Protein AF-S3YE71-F1 (afdb_monomer_lite)

Secondary structure (DSSP, 8-state):
-EEEE-HHHHTTT--S--EE-TTS-EEEEGGGHHHH---SS-EEE--HHHHHHHHHHHHHHHHTT-------------------------------------------

Organism: NCBI:txid1073351

pLDDT: mean 72.1, std 23.06, range [34.19, 96.69]

Structure (mmCIF, N/CA/C/O backbone):
data_AF-S3YE71-F1
#
_entry.id   AF-S3YE71-F1
#
loop_
_atom_site.group_PDB
_atom_site.id
_atom_site.type_symbol
_atom_site.label_atom_id
_atom_site.label_alt_id
_atom_site.label_comp_id
_atom_site.label_asym_id
_atom_site.label_entity_id
_atom_site.label_seq_id
_atom_site.pdbx_PDB_ins_code
_atom_site.Cartn_x
_atom_site.Cartn_y
_atom_site.Cartn_z
_atom_site.occupancy
_atom_site.B_iso_or_equiv
_atom_site.auth_seq_id
_atom_site.auth_comp_id
_atom_site.auth_asym_id
_atom_site.auth_atom_id
_atom_site.pdbx_PDB_model_num
ATOM 1 N N . MET A 1 1 ? -0.303 10.603 0.964 1.00 94.06 1 MET A N 1
ATOM 2 C CA . MET A 1 1 ? -0.686 9.676 -0.111 1.00 94.06 1 MET A CA 1
ATOM 3 C C . MET A 1 1 ? 0.315 8.542 -0.183 1.00 94.06 1 MET A C 1
ATOM 5 O O . MET A 1 1 ? 1.520 8.795 -0.200 1.00 94.06 1 MET A O 1
ATOM 9 N N . TYR A 1 2 ? -0.193 7.319 -0.174 1.00 95.31 2 TYR A N 1
ATOM 10 C CA . TYR A 1 2 ? 0.577 6.082 -0.152 1.00 95.31 2 TYR A CA 1
ATOM 11 C C . TYR A 1 2 ? 0.132 5.187 -1.299 1.00 95.31 2 TYR A C 1
ATOM 13 O O . TYR A 1 2 ? -0.995 5.305 -1.779 1.00 95.31 2 TYR A O 1
ATOM 21 N N . VAL A 1 3 ? 1.024 4.305 -1.722 1.00 95.31 3 VAL A N 1
ATOM 22 C CA . VAL A 1 3 ? 0.758 3.274 -2.719 1.00 95.31 3 VAL A CA 1
ATOM 23 C C . VAL A 1 3 ? 0.868 1.925 -2.034 1.00 95.31 3 VAL A C 1
ATOM 25 O O . VAL A 1 3 ? 1.857 1.681 -1.344 1.00 95.31 3 VAL A O 1
ATOM 28 N N . ILE A 1 4 ? -0.136 1.074 -2.220 1.00 96.19 4 ILE A N 1
ATOM 29 C CA . ILE A 1 4 ? -0.133 -0.315 -1.767 1.00 96.19 4 ILE A CA 1
ATOM 30 C C . ILE A 1 4 ? 0.134 -1.203 -2.977 1.00 96.19 4 ILE A C 1
ATOM 32 O O . ILE A 1 4 ? -0.489 -1.053 -4.031 1.00 96.19 4 ILE A O 1
ATOM 36 N N . VAL A 1 5 ? 1.070 -2.131 -2.826 1.00 95.12 5 VAL A N 1
ATOM 37 C CA . VAL A 1 5 ? 1.518 -3.018 -3.896 1.00 95.12 5 VAL A CA 1
ATOM 38 C C . VAL A 1 5 ? 1.997 -4.349 -3.321 1.00 95.12 5 VAL A C 1
ATOM 40 O O . VAL A 1 5 ? 2.420 -4.441 -2.172 1.00 95.12 5 VAL A O 1
ATOM 43 N N . GLU A 1 6 ? 1.941 -5.409 -4.118 1.00 94.75 6 GLU A N 1
ATOM 44 C CA . GLU A 1 6 ? 2.527 -6.698 -3.752 1.00 94.75 6 GLU A CA 1
ATOM 45 C C . GLU A 1 6 ? 4.041 -6.595 -3.538 1.00 94.75 6 GLU A C 1
ATOM 47 O O . GLU A 1 6 ? 4.763 -5.995 -4.341 1.00 94.75 6 GLU A O 1
ATOM 52 N N . LYS A 1 7 ? 4.538 -7.259 -2.490 1.00 92.75 7 LYS A N 1
ATOM 53 C CA . LYS A 1 7 ? 5.964 -7.275 -2.138 1.00 92.75 7 LYS A CA 1
ATOM 54 C C . LYS A 1 7 ? 6.856 -7.691 -3.313 1.00 92.75 7 LYS A C 1
ATOM 56 O O . LYS A 1 7 ? 7.832 -7.006 -3.605 1.00 92.75 7 LYS A O 1
ATOM 61 N N . ALA A 1 8 ? 6.473 -8.748 -4.033 1.00 92.12 8 ALA A N 1
ATOM 62 C CA . ALA A 1 8 ? 7.227 -9.286 -5.166 1.00 92.12 8 ALA A CA 1
ATOM 63 C C . ALA A 1 8 ? 7.450 -8.259 -6.293 1.00 92.12 8 ALA A C 1
ATOM 65 O O . ALA A 1 8 ? 8.479 -8.276 -6.962 1.00 92.12 8 ALA A O 1
ATOM 66 N N . LYS A 1 9 ? 6.522 -7.310 -6.487 1.00 91.50 9 LYS A N 1
ATOM 67 C CA . LYS A 1 9 ? 6.647 -6.271 -7.525 1.00 91.50 9 LYS A CA 1
ATOM 68 C C . LYS A 1 9 ? 7.712 -5.217 -7.190 1.00 91.50 9 LYS A C 1
ATOM 70 O O . LYS A 1 9 ? 8.176 -4.520 -8.100 1.00 91.50 9 LYS A O 1
ATOM 75 N N . LEU A 1 10 ? 8.083 -5.103 -5.912 1.00 90.69 10 LEU A N 1
ATOM 76 C CA . LEU A 1 10 ? 9.096 -4.177 -5.401 1.00 90.69 10 LEU A CA 1
ATOM 77 C C . LEU A 1 10 ? 10.479 -4.816 -5.216 1.00 90.69 10 LEU A C 1
ATOM 79 O O . LEU A 1 10 ? 11.459 -4.084 -5.039 1.00 90.69 10 LEU A O 1
ATOM 83 N N . GLU A 1 11 ? 10.581 -6.145 -5.260 1.00 87.25 11 GLU A N 1
ATOM 84 C CA . GLU A 1 11 ? 11.852 -6.854 -5.098 1.00 87.25 11 GLU A CA 1
ATOM 85 C C . GLU A 1 11 ? 12.872 -6.403 -6.154 1.00 87.25 11 GLU A C 1
ATOM 87 O O . GLU A 1 11 ? 12.583 -6.321 -7.348 1.00 87.25 11 GLU A O 1
ATOM 92 N N . GLY A 1 12 ? 14.071 -6.031 -5.697 1.00 85.62 12 GLY A N 1
ATOM 93 C CA . GLY A 1 12 ? 15.153 -5.532 -6.552 1.00 85.62 12 GLY A CA 1
ATOM 94 C C . GLY A 1 12 ? 14.959 -4.120 -7.125 1.00 85.62 12 GLY A C 1
ATOM 95 O O . GLY A 1 12 ? 15.866 -3.626 -7.791 1.00 85.62 12 GLY A O 1
ATOM 96 N N . LYS A 1 13 ? 13.820 -3.458 -6.870 1.00 87.19 13 LYS A N 1
ATOM 97 C CA . LYS A 1 13 ? 13.541 -2.079 -7.326 1.00 87.19 13 LYS A CA 1
ATOM 98 C C . LYS A 1 13 ? 13.510 -1.076 -6.182 1.00 87.19 13 LYS A C 1
ATOM 100 O O . LYS A 1 13 ? 13.959 0.055 -6.336 1.00 87.19 13 LYS A O 1
ATOM 105 N N . PHE A 1 14 ? 12.951 -1.477 -5.044 1.00 86.69 14 PHE A N 1
ATOM 106 C CA . PHE A 1 14 ? 12.839 -0.625 -3.870 1.00 86.69 14 PHE A CA 1
ATOM 107 C C . PHE A 1 14 ? 13.891 -1.013 -2.830 1.00 86.69 14 PHE A C 1
ATOM 109 O O . PHE A 1 14 ? 13.922 -2.150 -2.368 1.00 86.69 14 PHE A O 1
ATOM 116 N N . PHE A 1 15 ? 14.737 -0.053 -2.454 1.00 82.81 15 PHE A N 1
ATOM 117 C CA . PHE A 1 15 ? 15.851 -0.246 -1.514 1.00 82.81 15 PHE A CA 1
ATOM 118 C C . PHE A 1 15 ? 15.626 0.448 -0.158 1.00 82.81 15 PHE A C 1
ATOM 120 O O . PHE A 1 15 ? 16.547 0.545 0.649 1.00 82.81 15 PHE A O 1
ATOM 127 N N . GLY A 1 16 ? 14.417 0.962 0.085 1.00 82.31 16 GLY A N 1
ATOM 128 C CA . GLY A 1 16 ? 14.029 1.592 1.347 1.00 82.31 16 GLY A CA 1
ATOM 129 C C . GLY A 1 16 ? 13.414 0.611 2.347 1.00 82.31 16 GLY A C 1
ATOM 130 O O . GLY A 1 16 ? 13.332 -0.595 2.114 1.00 82.31 16 GLY A O 1
ATOM 131 N N . ILE A 1 17 ? 12.938 1.148 3.471 1.00 84.62 17 ILE A N 1
ATOM 132 C CA . ILE A 1 17 ? 12.231 0.363 4.488 1.00 84.62 17 ILE A CA 1
ATOM 133 C C . ILE A 1 17 ? 10.859 -0.035 3.936 1.00 84.62 17 ILE A C 1
ATOM 135 O O . ILE A 1 17 ? 10.034 0.820 3.614 1.00 84.62 17 ILE A O 1
ATOM 139 N N . MET A 1 18 ? 10.634 -1.342 3.801 1.00 86.31 18 MET A N 1
ATOM 140 C CA . MET A 1 18 ? 9.375 -1.911 3.325 1.00 86.31 18 MET A CA 1
ATOM 141 C C . MET A 1 18 ? 8.431 -2.161 4.495 1.00 86.31 18 MET A C 1
ATOM 143 O O . MET A 1 18 ? 8.535 -3.177 5.185 1.00 86.31 18 MET A O 1
ATOM 147 N N . ASN A 1 19 ? 7.480 -1.256 4.700 1.00 90.94 19 ASN A N 1
ATOM 148 C CA . ASN A 1 19 ? 6.419 -1.490 5.665 1.00 90.94 19 ASN A CA 1
ATOM 149 C C . ASN A 1 19 ? 5.337 -2.378 5.045 1.00 90.94 19 ASN A C 1
ATOM 151 O O . ASN A 1 19 ? 4.916 -2.165 3.909 1.00 90.94 19 ASN A O 1
ATOM 155 N N . THR A 1 20 ? 4.884 -3.373 5.804 1.00 92.62 20 THR A N 1
ATOM 156 C CA . THR A 1 20 ? 3.946 -4.392 5.319 1.00 92.62 20 THR A CA 1
ATOM 157 C C . THR A 1 20 ? 2.595 -4.223 6.009 1.00 92.62 20 THR A C 1
ATOM 159 O O . THR A 1 20 ? 2.535 -3.938 7.205 1.00 92.62 20 THR A O 1
ATOM 162 N N . LEU A 1 21 ? 1.519 -4.358 5.243 1.00 94.44 21 LEU A N 1
ATOM 163 C CA . LEU A 1 21 ? 0.150 -4.468 5.726 1.00 94.44 21 LEU A CA 1
ATOM 164 C C . LEU A 1 21 ? -0.093 -5.858 6.342 1.00 94.44 21 LEU A C 1
ATOM 166 O O . LEU A 1 21 ? 0.623 -6.806 6.012 1.00 94.44 21 LEU A O 1
ATOM 170 N N . PRO A 1 22 ? -1.117 -6.013 7.197 1.00 93.19 22 PRO A N 1
ATOM 171 C CA . PRO A 1 22 ? -1.486 -7.316 7.758 1.00 93.19 22 PRO A CA 1
ATOM 172 C C . PRO A 1 22 ? -1.801 -8.382 6.696 1.00 93.19 22 PRO A C 1
ATOM 174 O O . PRO A 1 22 ? -1.481 -9.551 6.886 1.00 93.19 22 PRO A O 1
ATOM 177 N N . ASP A 1 23 ? -2.349 -7.977 5.546 1.00 91.38 23 ASP A N 1
ATOM 178 C CA . ASP A 1 23 ? -2.598 -8.856 4.394 1.00 91.38 23 ASP A CA 1
ATOM 179 C C . ASP A 1 23 ? -1.335 -9.272 3.601 1.00 91.38 23 ASP A C 1
ATOM 181 O O . ASP A 1 23 ? -1.430 -10.023 2.629 1.00 91.38 23 ASP A O 1
ATOM 185 N N . GLY A 1 24 ? -0.146 -8.801 3.995 1.00 92.00 24 GLY A N 1
ATOM 186 C CA . GLY A 1 24 ? 1.139 -9.137 3.375 1.00 92.00 24 GLY A CA 1
ATOM 187 C C . GLY A 1 24 ? 1.574 -8.218 2.228 1.00 92.00 24 GLY A C 1
ATOM 188 O O . GLY A 1 24 ? 2.698 -8.358 1.729 1.00 92.00 24 GLY A O 1
ATOM 189 N N . ARG A 1 25 ? 0.741 -7.258 1.806 1.00 94.56 25 ARG A N 1
ATOM 190 C CA . ARG A 1 25 ? 1.132 -6.247 0.808 1.00 94.56 25 ARG A CA 1
ATOM 191 C C . ARG A 1 25 ? 2.031 -5.184 1.427 1.00 94.56 25 ARG A C 1
ATOM 193 O O . ARG A 1 25 ? 2.033 -4.970 2.631 1.00 94.56 25 ARG A O 1
ATOM 200 N N . VAL A 1 26 ? 2.804 -4.491 0.604 1.00 94.44 26 VAL A N 1
ATOM 201 C CA . VAL A 1 26 ? 3.700 -3.417 1.044 1.00 94.44 26 VAL A CA 1
ATOM 202 C C . VAL A 1 26 ? 3.043 -2.079 0.755 1.00 94.44 26 VAL A C 1
ATOM 204 O O . VAL A 1 26 ? 2.468 -1.890 -0.317 1.00 94.44 26 VAL A O 1
ATOM 207 N N . TYR A 1 27 ? 3.160 -1.139 1.688 1.00 95.00 27 TYR A N 1
ATOM 208 C CA . TYR A 1 27 ? 2.772 0.245 1.454 1.00 95.00 27 TYR A CA 1
ATOM 209 C C . TYR A 1 27 ? 4.000 1.155 1.469 1.00 95.00 27 TYR A C 1
ATOM 211 O O . TYR A 1 27 ? 4.848 1.071 2.358 1.00 95.00 27 TYR A O 1
ATOM 219 N N . ILE A 1 28 ? 4.090 2.050 0.487 1.00 93.88 28 ILE A N 1
ATOM 220 C CA . ILE A 1 28 ? 5.172 3.036 0.380 1.00 93.88 28 ILE A CA 1
ATOM 221 C C . ILE A 1 28 ? 4.608 4.443 0.154 1.00 93.88 28 ILE A C 1
ATOM 223 O O . ILE A 1 28 ? 3.538 4.596 -0.443 1.00 93.88 28 ILE A O 1
ATOM 227 N N . PRO A 1 29 ? 5.290 5.503 0.619 1.00 93.06 29 PRO A N 1
ATOM 228 C CA . PRO A 1 29 ? 4.936 6.871 0.258 1.00 93.06 29 PRO A CA 1
ATOM 229 C C . PRO A 1 29 ? 4.986 7.052 -1.259 1.00 93.06 29 PRO A C 1
ATOM 231 O O . PRO A 1 29 ? 5.895 6.546 -1.913 1.00 93.06 29 PRO A O 1
ATOM 234 N N . ILE A 1 30 ? 4.069 7.832 -1.838 1.00 92.12 30 ILE A N 1
ATOM 235 C CA . ILE A 1 30 ? 4.082 8.031 -3.296 1.00 92.12 30 ILE A CA 1
ATOM 236 C C . ILE A 1 30 ? 5.381 8.678 -3.814 1.00 92.12 30 ILE A C 1
ATOM 238 O O . ILE A 1 30 ? 5.742 8.497 -4.973 1.00 92.12 30 ILE A O 1
ATOM 242 N N . SER A 1 31 ? 6.123 9.398 -2.965 1.00 91.00 31 SER A N 1
ATOM 243 C CA . SER A 1 31 ? 7.453 9.923 -3.303 1.00 91.00 31 SER A CA 1
ATOM 244 C C . SER A 1 31 ? 8.436 8.823 -3.707 1.00 91.00 31 SER A C 1
ATOM 246 O O . SER A 1 31 ? 9.247 9.039 -4.606 1.00 91.00 31 SER A O 1
ATOM 248 N N . GLU A 1 32 ? 8.314 7.637 -3.109 1.00 89.38 32 GLU A N 1
ATOM 249 C CA . GLU A 1 32 ? 9.180 6.489 -3.376 1.00 89.38 32 GLU A CA 1
ATOM 250 C C . GLU A 1 32 ? 8.933 5.858 -4.749 1.00 89.38 32 GLU A C 1
ATOM 252 O O . GLU A 1 32 ? 9.835 5.243 -5.318 1.00 89.38 32 GLU A O 1
ATOM 257 N N . MET A 1 33 ? 7.756 6.075 -5.347 1.00 89.31 33 MET A N 1
ATOM 258 C CA . MET A 1 33 ? 7.444 5.572 -6.691 1.00 89.31 33 MET A CA 1
ATOM 259 C C . MET A 1 33 ? 8.404 6.102 -7.758 1.00 89.31 33 MET A C 1
ATOM 261 O O . MET A 1 33 ? 8.620 5.436 -8.769 1.00 89.31 33 MET A O 1
ATOM 265 N N . ARG A 1 34 ? 9.035 7.263 -7.527 1.00 87.75 34 ARG A N 1
ATOM 266 C CA . ARG A 1 34 ? 10.073 7.803 -8.421 1.00 87.75 34 ARG A CA 1
ATOM 267 C C . ARG A 1 34 ? 11.257 6.849 -8.581 1.00 87.75 34 ARG A C 1
ATOM 269 O O . ARG A 1 34 ? 11.833 6.795 -9.661 1.00 87.75 34 ARG A O 1
ATOM 276 N N . ASN A 1 35 ? 11.589 6.106 -7.526 1.00 86.75 35 ASN A N 1
ATOM 277 C CA . ASN A 1 35 ? 12.716 5.175 -7.502 1.00 86.75 35 ASN A CA 1
ATOM 278 C C . ASN A 1 35 ? 12.319 3.788 -8.030 1.00 86.75 35 ASN A C 1
ATOM 280 O O . ASN A 1 35 ? 13.142 3.087 -8.609 1.00 86.75 35 ASN A O 1
ATOM 284 N N . VAL A 1 36 ? 11.052 3.404 -7.853 1.00 89.12 36 VAL A N 1
ATOM 285 C CA . VAL A 1 36 ? 10.525 2.092 -8.264 1.00 89.12 36 VAL A CA 1
ATOM 286 C C . VAL A 1 36 ? 10.184 2.045 -9.758 1.00 89.12 36 VAL A C 1
ATOM 288 O O . VAL A 1 36 ? 10.326 0.999 -10.396 1.00 89.12 36 VAL A O 1
ATOM 291 N N . GLY A 1 37 ? 9.737 3.168 -10.324 1.00 87.12 37 GLY A N 1
ATOM 292 C CA . GLY A 1 37 ? 9.283 3.263 -11.708 1.00 87.12 37 GLY A CA 1
ATOM 293 C C . GLY A 1 37 ? 7.796 2.934 -11.872 1.00 87.12 37 GLY A C 1
ATOM 294 O O . GLY A 1 37 ? 6.975 3.226 -11.005 1.00 87.12 37 GLY A O 1
ATOM 295 N N . THR A 1 38 ? 7.429 2.364 -13.022 1.00 89.75 38 THR A N 1
ATOM 296 C CA . THR A 1 38 ? 6.024 2.050 -13.337 1.00 89.75 38 THR A CA 1
ATOM 297 C C . THR A 1 38 ? 5.618 0.715 -12.722 1.00 89.75 38 THR A C 1
ATOM 299 O O . THR A 1 38 ? 6.283 -0.301 -12.935 1.00 89.75 38 THR A O 1
ATOM 302 N N . LEU A 1 39 ? 4.502 0.714 -11.994 1.00 90.19 39 LEU A N 1
ATOM 303 C CA . LEU A 1 39 ? 3.855 -0.479 -11.456 1.00 90.19 39 LEU A CA 1
ATOM 304 C C . LEU A 1 39 ? 2.412 -0.544 -11.961 1.00 90.19 39 LEU A C 1
ATOM 306 O O . LEU A 1 39 ? 1.757 0.486 -12.104 1.00 90.19 39 LEU A O 1
ATOM 310 N N . LEU A 1 40 ? 1.942 -1.759 -12.224 1.00 91.69 40 LEU A N 1
ATOM 311 C CA . LEU A 1 40 ? 0.551 -2.055 -12.561 1.00 91.69 40 LEU A CA 1
ATOM 312 C C . LEU A 1 40 ? -0.131 -2.729 -11.371 1.00 91.69 40 LEU A C 1
ATOM 314 O O . LEU A 1 40 ? 0.547 -3.335 -10.533 1.00 91.69 40 LEU A O 1
ATOM 318 N N . ASP A 1 41 ? -1.458 -2.624 -11.331 1.00 93.25 41 ASP A N 1
ATOM 319 C CA . ASP A 1 41 ? -2.328 -3.191 -10.293 1.00 93.25 41 ASP A CA 1
ATOM 320 C C . ASP A 1 41 ? -1.863 -2.779 -8.890 1.00 93.25 41 ASP A C 1
ATOM 322 O O . ASP A 1 41 ? -1.379 -3.588 -8.094 1.00 93.25 41 ASP A O 1
ATOM 326 N N . ILE A 1 42 ? -1.934 -1.469 -8.649 1.00 94.44 42 ILE A N 1
ATOM 327 C CA . ILE A 1 42 ? -1.630 -0.832 -7.369 1.00 94.44 42 ILE A CA 1
ATOM 328 C C . ILE A 1 42 ? -2.879 -0.149 -6.825 1.00 94.44 42 ILE A C 1
ATOM 330 O O . ILE A 1 42 ? -3.688 0.369 -7.597 1.00 94.44 42 ILE A O 1
ATOM 334 N N . ASP A 1 43 ? -2.969 -0.067 -5.502 1.00 95.44 43 ASP A N 1
ATOM 335 C CA . ASP A 1 43 ? -3.974 0.753 -4.830 1.00 95.44 43 ASP A CA 1
ATOM 336 C C . ASP A 1 43 ? -3.331 2.049 -4.322 1.00 95.44 43 ASP A C 1
ATOM 338 O O . ASP A 1 43 ? -2.157 2.076 -3.941 1.00 95.44 43 ASP A O 1
ATOM 342 N N . ILE A 1 44 ? -4.101 3.138 -4.291 1.00 95.25 44 ILE A N 1
ATOM 343 C CA . ILE A 1 44 ? -3.651 4.436 -3.775 1.00 95.25 44 ILE A CA 1
ATOM 344 C C . ILE A 1 44 ? -4.506 4.818 -2.572 1.00 95.25 44 ILE A C 1
ATOM 346 O O . ILE A 1 44 ? -5.730 4.869 -2.660 1.00 95.25 44 ILE A O 1
ATOM 350 N N . ILE A 1 45 ? -3.841 5.150 -1.468 1.00 96.69 45 ILE A N 1
ATOM 351 C CA . ILE A 1 45 ? -4.464 5.670 -0.250 1.00 96.69 45 ILE A CA 1
ATOM 352 C C . ILE A 1 45 ? -4.175 7.166 -0.154 1.00 96.69 45 ILE A C 1
ATOM 354 O O . ILE A 1 45 ? -3.008 7.581 -0.161 1.00 96.69 45 ILE A O 1
ATOM 358 N N . GLY A 1 46 ? -5.213 7.993 -0.033 1.00 96.50 46 GLY A N 1
ATOM 359 C CA . GLY A 1 46 ? -5.085 9.450 -0.081 1.00 96.50 46 GLY A CA 1
ATOM 360 C C . GLY A 1 46 ? -4.318 10.009 1.117 1.00 96.50 46 GLY A C 1
ATOM 361 O O . GLY A 1 46 ? -3.430 10.863 0.964 1.00 96.50 46 GLY A O 1
ATOM 362 N N . SER A 1 47 ? -4.582 9.470 2.308 1.00 95.81 47 SER A N 1
ATOM 363 C CA . SER A 1 47 ? -4.104 10.031 3.575 1.00 95.81 47 SER A CA 1
ATOM 364 C C . SER A 1 47 ? -3.451 9.009 4.515 1.00 95.81 47 SER A C 1
ATOM 366 O O . SER A 1 47 ? -3.612 7.802 4.388 1.00 95.81 47 SER A O 1
ATOM 368 N N . ALA A 1 48 ? -2.683 9.495 5.494 1.00 94.94 48 ALA A N 1
ATOM 369 C CA . ALA A 1 48 ? -2.125 8.631 6.541 1.00 94.94 48 ALA A CA 1
ATOM 370 C C . ALA A 1 48 ? -3.209 8.072 7.479 1.00 94.94 48 ALA A C 1
ATOM 372 O O . ALA A 1 48 ? -3.027 7.001 8.050 1.00 94.94 48 ALA A O 1
ATOM 373 N N . ARG A 1 49 ? -4.332 8.792 7.628 1.00 96.25 49 ARG A N 1
ATOM 374 C CA . ARG A 1 49 ? -5.470 8.360 8.449 1.00 96.25 49 ARG A CA 1
ATOM 375 C C . ARG A 1 49 ? -6.157 7.146 7.834 1.00 96.25 49 ARG A C 1
ATOM 377 O O . ARG A 1 49 ? -6.245 6.128 8.502 1.00 96.25 49 ARG A O 1
ATOM 384 N N . GLU A 1 50 ? -6.502 7.217 6.547 1.00 96.44 50 GLU A N 1
ATOM 385 C CA . GLU A 1 50 ? -7.074 6.081 5.803 1.00 96.44 50 GLU A CA 1
ATOM 386 C C . GLU A 1 50 ? -6.168 4.845 5.847 1.00 96.44 50 GLU A C 1
ATOM 388 O O . GLU A 1 50 ? -6.645 3.728 6.013 1.00 96.44 50 GLU A O 1
ATOM 393 N N . LEU A 1 51 ? -4.849 5.036 5.728 1.00 96.06 51 LEU A N 1
ATOM 394 C CA . LEU A 1 51 ? -3.893 3.932 5.811 1.00 96.06 51 LEU A CA 1
ATOM 395 C C . LEU A 1 51 ? -3.921 3.270 7.194 1.00 96.06 51 LEU A C 1
ATOM 397 O O . LEU A 1 51 ? -3.913 2.045 7.285 1.00 96.06 51 LEU A O 1
ATOM 401 N N . LYS A 1 52 ? -3.952 4.073 8.264 1.00 95.38 52 LYS A N 1
ATOM 402 C CA . LYS A 1 52 ? -4.016 3.574 9.642 1.00 95.38 52 LYS A CA 1
ATOM 403 C C . LYS A 1 52 ? -5.311 2.803 9.890 1.00 95.38 52 LYS A C 1
ATOM 405 O O . LYS A 1 52 ? -5.249 1.683 10.378 1.00 95.38 52 LYS A O 1
ATOM 410 N N . GLU A 1 53 ? -6.446 3.370 9.488 1.00 95.69 53 GLU A N 1
ATOM 411 C CA . GLU A 1 53 ? -7.763 2.730 9.599 1.00 95.69 53 GLU A CA 1
ATOM 412 C C . GLU A 1 53 ? -7.816 1.404 8.825 1.00 95.69 53 GLU A C 1
ATOM 414 O O . GLU A 1 53 ? -8.370 0.420 9.311 1.00 95.69 53 GLU A O 1
ATOM 419 N N . LEU A 1 54 ? -7.194 1.341 7.641 1.00 94.62 54 LEU A N 1
ATOM 420 C CA . LEU A 1 54 ? -7.096 0.107 6.861 1.00 94.62 54 LEU A CA 1
ATOM 421 C C . LEU A 1 54 ? -6.252 -0.961 7.572 1.00 94.62 54 LEU A C 1
ATOM 423 O O . LEU A 1 54 ? -6.650 -2.125 7.597 1.00 94.62 54 LEU A O 1
ATOM 427 N N . ILE A 1 55 ? -5.116 -0.579 8.163 1.00 94.56 55 ILE A N 1
ATOM 428 C CA . ILE A 1 55 ? -4.265 -1.496 8.936 1.00 94.56 55 ILE A CA 1
ATOM 429 C C . ILE A 1 55 ? -5.015 -2.021 10.165 1.00 94.56 55 ILE A C 1
ATOM 431 O O . ILE A 1 55 ? -5.025 -3.229 10.389 1.00 94.56 55 ILE A O 1
ATOM 435 N N . GLU A 1 56 ? -5.659 -1.141 10.934 1.00 94.50 56 GLU A N 1
ATOM 436 C CA . GLU A 1 56 ? -6.405 -1.513 12.146 1.00 94.50 56 GLU A CA 1
ATOM 437 C C . GLU A 1 56 ? -7.557 -2.464 11.813 1.00 94.50 56 GLU A C 1
ATOM 439 O O . GLU A 1 56 ? -7.646 -3.548 12.384 1.00 94.50 56 GLU A O 1
ATOM 444 N N . LYS A 1 57 ? -8.354 -2.142 10.790 1.00 93.31 57 LYS A N 1
ATOM 445 C CA . LYS A 1 57 ? -9.463 -2.993 10.346 1.00 93.31 57 LYS A CA 1
ATOM 446 C C . LYS A 1 57 ? -9.009 -4.386 9.897 1.00 93.31 57 LYS A C 1
ATOM 448 O O . LYS A 1 57 ? -9.718 -5.365 10.120 1.00 93.31 57 LYS A O 1
ATOM 453 N N . GLN A 1 58 ? -7.852 -4.492 9.238 1.00 91.19 58 GLN A N 1
ATOM 454 C CA . GLN A 1 58 ? -7.301 -5.793 8.852 1.00 91.19 58 GLN A CA 1
ATOM 455 C C . GLN A 1 58 ? -6.774 -6.578 10.062 1.00 91.19 58 GLN A C 1
ATOM 457 O O . GLN A 1 58 ? -6.977 -7.788 10.119 1.00 91.19 58 GLN A O 1
ATOM 462 N N . GLN A 1 59 ? -6.137 -5.914 11.033 1.00 88.06 59 GLN A N 1
ATOM 463 C CA . GLN A 1 59 ? -5.683 -6.565 12.268 1.00 88.06 59 GLN A CA 1
ATOM 464 C C . GLN A 1 59 ? -6.861 -7.092 13.092 1.00 88.06 59 GLN A C 1
ATOM 466 O O . GLN A 1 59 ? -6.831 -8.246 13.509 1.00 88.06 59 GLN A O 1
ATOM 471 N N . GLU A 1 60 ? -7.919 -6.296 13.259 1.00 88.31 60 GLU A N 1
ATOM 472 C CA . GLU A 1 60 ? -9.150 -6.714 13.942 1.00 88.31 60 GLU A CA 1
ATOM 473 C C . GLU A 1 60 ? -9.805 -7.913 13.247 1.00 88.31 60 GLU A C 1
ATOM 475 O O . GLU A 1 60 ? -10.211 -8.865 13.906 1.00 88.31 60 GLU A O 1
ATOM 480 N N . ALA A 1 61 ? -9.861 -7.918 11.911 1.00 81.88 61 ALA A N 1
ATOM 481 C CA . ALA A 1 61 ? -10.417 -9.038 11.152 1.00 81.88 61 ALA A CA 1
ATOM 482 C C . ALA A 1 61 ? -9.590 -10.332 11.283 1.00 81.88 61 ALA A C 1
ATOM 484 O O . ALA A 1 61 ? -10.146 -11.420 11.152 1.00 81.88 61 ALA A O 1
ATOM 485 N N . MET A 1 62 ? -8.283 -10.225 11.540 1.00 72.19 62 MET A N 1
ATOM 486 C CA . MET A 1 62 ? -7.412 -11.373 11.822 1.00 72.19 62 MET A CA 1
ATOM 487 C C . MET A 1 62 ? -7.476 -11.814 13.292 1.00 72.19 62 MET A C 1
ATOM 489 O O . MET A 1 62 ? -7.265 -12.988 13.574 1.00 72.19 62 MET A O 1
ATOM 493 N N . GLN A 1 63 ? -7.776 -10.899 14.218 1.00 61.72 63 GLN A N 1
ATOM 494 C CA . GLN A 1 63 ? -7.959 -11.193 15.646 1.00 61.72 63 GLN A CA 1
ATOM 495 C C . GLN A 1 63 ? -9.378 -11.684 15.982 1.00 61.72 63 GLN A C 1
ATOM 497 O O . GLN A 1 63 ? -9.566 -12.397 16.961 1.00 61.72 63 GLN A O 1
ATOM 502 N N . GLY A 1 64 ? -10.377 -11.378 15.149 1.00 55.69 64 GLY A N 1
ATOM 503 C CA . GLY A 1 64 ? -11.780 -11.780 15.323 1.00 55.69 64 GLY A CA 1
ATOM 504 C C . GLY A 1 64 ? -12.076 -13.278 15.160 1.00 55.69 64 GLY A C 1
ATOM 505 O O . GLY A 1 64 ? -13.243 -13.651 15.082 1.00 55.69 64 GLY A O 1
ATOM 506 N N . SER A 1 65 ? -11.052 -14.133 15.084 1.00 52.59 65 SER A N 1
ATOM 507 C CA . SER A 1 65 ? -11.174 -15.598 15.098 1.00 52.59 65 SER A CA 1
ATOM 508 C C . SER A 1 65 ? -10.604 -16.264 16.357 1.00 52.59 65 SER A C 1
ATOM 510 O O . SER A 1 65 ? -10.543 -17.490 16.404 1.00 52.59 65 SER A O 1
ATOM 512 N N . GLU A 1 66 ? -10.204 -15.496 17.374 1.00 50.06 66 GLU A N 1
ATOM 513 C CA . GLU A 1 66 ? -9.795 -16.033 18.679 1.00 50.06 66 GLU A CA 1
ATOM 514 C C . GLU A 1 66 ? -10.817 -15.675 19.771 1.00 50.06 66 GLU A C 1
ATOM 516 O O . GLU A 1 66 ? -10.532 -14.941 20.712 1.00 50.06 66 GLU A O 1
ATOM 521 N N . ASP A 1 67 ? -12.008 -16.276 19.684 1.00 49.25 67 ASP A N 1
ATOM 522 C CA . ASP A 1 67 ? -12.726 -16.704 20.890 1.00 49.25 67 ASP A CA 1
ATOM 523 C C . ASP A 1 67 ? -11.902 -17.829 21.544 1.00 49.25 67 ASP A C 1
ATOM 525 O O . ASP A 1 67 ? -12.160 -19.020 21.352 1.00 49.25 67 ASP A O 1
ATOM 529 N N . ILE A 1 68 ? -10.865 -17.465 22.296 1.00 53.38 68 ILE A N 1
ATOM 530 C CA . ILE A 1 68 ? -10.337 -18.333 23.349 1.00 53.38 68 ILE A CA 1
ATOM 531 C C . ILE A 1 68 ? -10.934 -17.820 24.659 1.00 53.38 68 ILE A C 1
ATOM 533 O O . ILE A 1 68 ? -10.324 -17.025 25.365 1.00 53.38 68 ILE A O 1
ATOM 537 N N . ASP A 1 69 ? -12.141 -18.285 24.980 1.00 49.81 69 ASP A N 1
ATOM 538 C CA . ASP A 1 69 ? -12.566 -18.418 26.373 1.00 49.81 69 ASP A CA 1
ATOM 539 C C . ASP A 1 69 ? -12.233 -19.844 26.825 1.00 49.81 69 ASP A C 1
ATOM 541 O O . ASP A 1 69 ? -12.716 -20.823 26.245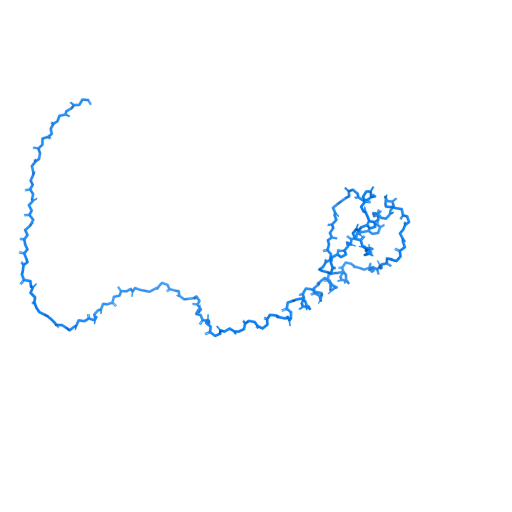 1.00 49.81 69 ASP A O 1
ATOM 545 N N . PRO A 1 70 ? -11.386 -19.987 27.852 1.00 49.12 70 PRO A N 1
ATOM 546 C CA . PRO A 1 70 ? -11.834 -20.834 28.935 1.00 49.12 70 PRO A CA 1
ATOM 547 C C . PRO A 1 70 ? -11.495 -20.174 30.268 1.00 49.12 70 PRO A C 1
ATOM 549 O O . PRO A 1 70 ? -10.425 -20.409 30.815 1.00 49.12 70 PRO A O 1
ATOM 552 N N . GLY A 1 71 ? -12.398 -19.362 30.809 1.00 49.69 71 GLY A N 1
ATOM 553 C CA . GLY A 1 71 ? -12.782 -19.372 32.221 1.00 49.69 71 GLY A CA 1
ATOM 554 C C . GLY A 1 71 ? -11.694 -19.578 33.284 1.00 49.69 71 GLY A C 1
ATOM 555 O O . GLY A 1 71 ? -11.955 -20.252 34.278 1.00 49.69 71 GLY A O 1
ATOM 556 N N . PHE A 1 72 ? -10.502 -19.004 33.130 1.00 40.97 72 PHE A N 1
ATOM 557 C CA . PHE A 1 72 ? -9.495 -18.929 34.188 1.00 40.97 72 PHE A CA 1
ATOM 558 C C . PHE A 1 72 ? -8.940 -17.511 34.270 1.00 40.97 72 PHE A C 1
ATOM 560 O O . PHE A 1 72 ? -7.756 -17.239 34.087 1.00 40.97 72 PHE A O 1
ATOM 567 N N . SER A 1 73 ? -9.844 -16.580 34.544 1.00 50.09 73 SER A N 1
ATOM 568 C CA . SER A 1 73 ? -9.487 -15.297 35.126 1.00 50.09 73 SER A CA 1
ATOM 569 C C . SER A 1 73 ? -9.122 -15.542 36.588 1.00 50.09 73 SER A C 1
ATOM 571 O O . SER A 1 73 ? -10.003 -15.797 37.405 1.00 50.09 73 SER A O 1
ATOM 573 N N . VAL A 1 74 ? -7.841 -15.442 36.935 1.00 43.91 74 VAL A N 1
ATOM 574 C CA . VAL A 1 74 ? -7.463 -15.005 38.282 1.00 43.91 74 VAL A CA 1
ATOM 575 C C . VAL A 1 74 ? -6.683 -13.712 38.111 1.00 43.91 74 VAL A C 1
ATOM 577 O O . VAL A 1 74 ? -5.628 -13.663 37.482 1.00 43.91 74 VAL A O 1
ATOM 580 N N . THR A 1 75 ? -7.330 -12.656 38.577 1.00 40.94 75 THR A N 1
ATOM 581 C CA . THR A 1 75 ? -6.924 -11.257 38.610 1.00 40.94 75 THR A CA 1
ATOM 582 C C . THR A 1 75 ? -5.657 -11.025 39.443 1.00 40.94 75 THR A C 1
ATOM 584 O O . THR A 1 75 ? -5.284 -11.877 40.249 1.00 40.94 75 THR A O 1
ATOM 587 N N . PRO A 1 76 ? -4.984 -9.874 39.262 1.00 54.62 76 PRO A N 1
ATOM 588 C CA . PRO A 1 76 ? -3.800 -9.502 40.020 1.00 54.62 76 PRO A CA 1
ATOM 589 C C . PRO A 1 76 ? -4.217 -8.803 41.324 1.00 54.62 76 PRO A C 1
ATOM 591 O O . PRO A 1 76 ? -4.606 -7.643 41.289 1.00 54.62 76 PRO A O 1
ATOM 594 N N . GLU A 1 77 ? -4.126 -9.489 42.458 1.00 43.31 77 GLU A N 1
ATOM 595 C CA . GLU A 1 77 ? -4.177 -8.902 43.808 1.00 43.31 77 GLU A CA 1
ATOM 596 C C . GLU A 1 77 ? -3.055 -9.585 44.604 1.00 43.31 77 GLU A C 1
ATOM 598 O O . GLU A 1 77 ? -2.938 -10.807 44.599 1.00 43.31 77 GLU A O 1
ATOM 603 N N . GLU A 1 78 ? -1.992 -8.849 44.911 1.00 45.38 78 GLU A N 1
ATOM 604 C CA . GLU A 1 78 ? -1.794 -8.155 46.190 1.00 45.38 78 GLU A CA 1
ATOM 605 C C . GLU A 1 78 ? -1.145 -9.110 47.208 1.00 45.38 78 GLU A C 1
ATOM 607 O O . GLU A 1 78 ? -1.533 -10.264 47.369 1.00 45.38 78 GLU A O 1
ATOM 612 N N . GLU A 1 79 ? -0.035 -8.652 47.786 1.00 54.97 79 GLU A N 1
ATOM 613 C CA . GLU A 1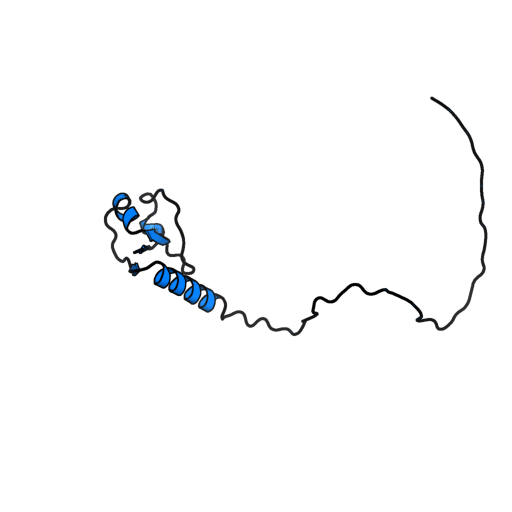 79 ? 0.688 -9.333 48.855 1.00 54.97 79 GLU A CA 1
ATOM 614 C C . GLU A 1 79 ? -0.272 -9.635 50.010 1.00 54.97 79 GLU A C 1
ATOM 616 O O . GLU A 1 79 ? -0.788 -8.701 50.610 1.00 54.97 79 GLU A O 1
ATOM 621 N N . GLU A 1 80 ? -0.460 -10.901 50.394 1.00 46.19 80 GLU A N 1
ATOM 622 C CA . GLU A 1 80 ? -0.934 -11.182 51.749 1.00 46.19 80 GLU A CA 1
ATOM 623 C C . GLU A 1 80 ? -0.407 -12.506 52.305 1.00 46.19 80 GLU A C 1
ATOM 625 O O . GLU A 1 80 ? -0.245 -13.523 51.626 1.00 46.19 80 GLU A O 1
ATOM 630 N N . GLU A 1 81 ? -0.058 -12.397 53.576 1.00 46.91 81 GLU A N 1
ATOM 631 C CA . GLU A 1 81 ? 0.665 -13.304 54.440 1.00 46.91 81 GLU A CA 1
ATOM 632 C C . GLU A 1 81 ? 0.010 -14.685 54.550 1.00 46.91 81 GLU A C 1
ATOM 634 O O . GLU A 1 81 ? -1.161 -14.837 54.891 1.00 46.91 81 GLU A O 1
ATOM 639 N N . ILE A 1 82 ?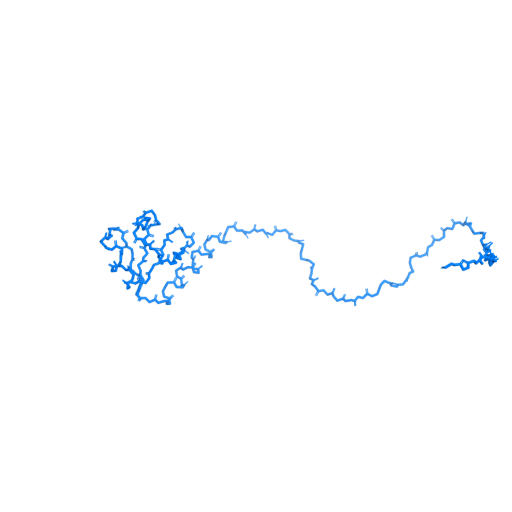 0.814 -15.730 54.367 1.00 42.28 82 ILE A N 1
ATOM 640 C CA . ILE A 1 82 ? 0.487 -17.047 54.910 1.00 42.28 82 ILE A CA 1
ATOM 641 C C . ILE A 1 82 ? 0.703 -17.030 56.430 1.00 42.28 82 ILE A C 1
ATOM 643 O O . ILE A 1 82 ? 1.816 -17.244 56.905 1.00 42.28 82 ILE A O 1
ATOM 647 N N . ASP A 1 83 ? -0.366 -16.821 57.194 1.00 41.62 83 ASP A N 1
ATOM 648 C CA . ASP A 1 83 ? -0.425 -17.122 58.631 1.00 41.62 83 ASP A CA 1
ATOM 649 C C . ASP A 1 83 ? -1.762 -17.832 58.964 1.00 41.62 83 ASP A C 1
ATOM 651 O O . ASP A 1 83 ? -2.662 -17.917 58.129 1.00 41.62 83 ASP A O 1
ATOM 655 N N . PRO A 1 84 ? -1.929 -18.433 60.147 1.00 50.38 84 PRO A N 1
ATOM 656 C CA . PRO A 1 84 ? -1.564 -19.800 60.484 1.00 50.38 84 PRO A CA 1
ATOM 657 C C . PRO A 1 84 ? -2.809 -20.610 60.895 1.00 50.38 84 PRO A C 1
ATOM 659 O O . PRO A 1 84 ? -3.823 -20.071 61.331 1.00 50.38 84 PRO A O 1
ATOM 662 N N . GLY A 1 85 ? -2.718 -21.942 60.903 1.00 43.97 85 GLY A N 1
ATOM 663 C CA . GLY A 1 85 ? -3.592 -22.726 61.790 1.00 43.97 85 GLY A CA 1
ATOM 664 C C . GLY A 1 85 ? -4.561 -23.706 61.144 1.00 43.97 85 GLY A C 1
ATOM 665 O O . GLY A 1 85 ? -5.716 -23.793 61.552 1.00 43.97 85 GLY A O 1
ATOM 666 N N . PHE A 1 86 ? -4.062 -24.578 60.270 1.00 34.19 86 PHE A N 1
ATOM 667 C CA . PHE A 1 86 ? -4.664 -25.904 60.150 1.00 34.19 86 PHE A CA 1
ATOM 668 C C . PHE A 1 86 ? -3.907 -26.891 61.052 1.00 34.19 86 PHE A C 1
ATOM 670 O O . PHE A 1 86 ? -2.859 -27.421 60.695 1.00 34.19 86 PHE A O 1
ATOM 677 N N . SER A 1 87 ? -4.411 -27.089 62.271 1.00 49.88 87 SER A N 1
ATOM 678 C CA . SER A 1 87 ? -3.928 -28.078 63.242 1.00 49.88 87 SER A CA 1
ATOM 679 C C . SER A 1 87 ? -5.093 -28.942 63.693 1.00 49.88 87 SER A C 1
ATOM 681 O O . SER A 1 87 ? -5.967 -28.397 64.352 1.00 49.88 87 SER A O 1
ATOM 683 N N . VAL A 1 88 ? -5.063 -30.261 63.442 1.00 37.62 88 VAL A N 1
ATOM 684 C CA . VAL A 1 88 ? -5.675 -31.288 64.315 1.00 37.62 88 VAL A CA 1
ATOM 685 C C . VAL A 1 88 ? -4.900 -32.630 64.196 1.00 37.62 88 VAL A C 1
ATOM 687 O O . VAL A 1 88 ? -5.095 -33.384 63.251 1.00 37.62 88 VAL A O 1
ATOM 690 N N . THR A 1 89 ? -4.011 -32.858 65.187 1.00 38.03 89 THR A N 1
ATOM 691 C CA . THR A 1 89 ? -3.701 -34.092 65.982 1.00 38.03 89 THR A CA 1
ATOM 692 C C . THR A 1 89 ? -3.314 -35.411 65.272 1.00 38.03 89 THR A C 1
ATOM 694 O O . THR A 1 89 ? -4.111 -35.909 64.491 1.00 38.03 89 THR A O 1
ATOM 697 N N . GLY A 1 90 ? -2.219 -36.153 65.540 1.00 35.47 90 GLY A N 1
ATOM 698 C CA . GLY A 1 90 ? -1.137 -36.258 66.562 1.00 35.47 90 GLY A CA 1
ATOM 699 C C . GLY A 1 90 ? -0.508 -37.689 66.435 1.00 35.47 90 GLY A C 1
ATOM 700 O O . GLY A 1 90 ? -0.881 -38.375 65.483 1.00 35.47 90 GLY A O 1
ATOM 701 N N . PRO A 1 91 ? 0.306 -38.266 67.355 1.00 47.75 91 PRO A N 1
ATOM 702 C CA . PRO A 1 91 ? 1.354 -37.747 68.247 1.00 47.75 91 PRO A CA 1
ATOM 703 C C . PRO A 1 91 ? 2.729 -38.473 68.065 1.00 47.75 91 PRO A C 1
ATOM 705 O O . PRO A 1 91 ? 2.767 -39.688 67.963 1.00 47.75 91 PRO A O 1
ATOM 708 N N . GLU A 1 92 ? 3.864 -37.765 68.096 1.00 37.41 92 GLU A N 1
ATOM 709 C CA . GLU A 1 92 ? 5.098 -38.163 68.823 1.00 37.41 92 GLU A CA 1
ATOM 710 C C . GLU A 1 92 ? 6.211 -37.127 68.581 1.00 37.41 92 GLU A C 1
ATOM 712 O O . GLU A 1 92 ? 6.868 -37.072 67.545 1.00 37.41 92 GLU A O 1
ATOM 717 N N . GLN A 1 93 ? 6.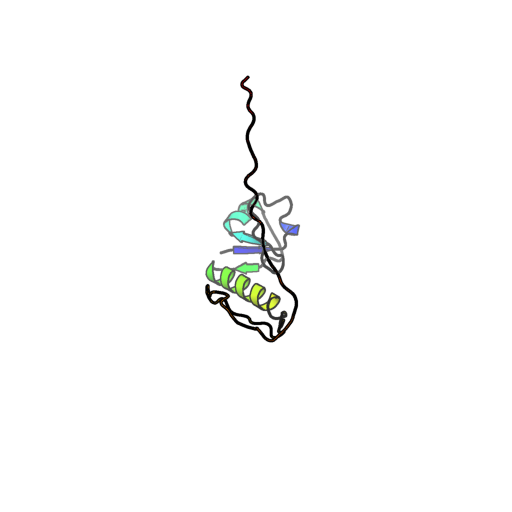405 -36.278 69.584 1.00 44.66 93 GLN A N 1
ATOM 718 C CA . GLN A 1 93 ? 7.656 -35.586 69.890 1.00 44.66 93 GLN A CA 1
ATOM 719 C C . GLN A 1 93 ? 8.211 -36.285 71.149 1.00 44.66 93 GLN A C 1
ATOM 721 O O . GLN A 1 93 ? 7.395 -36.790 71.926 1.00 44.66 93 GLN A O 1
ATOM 726 N N . PRO A 1 94 ? 9.532 -36.298 71.429 1.00 48.69 94 PRO A N 1
ATOM 727 C CA . PRO A 1 94 ? 10.219 -35.063 71.832 1.00 48.69 94 PRO A CA 1
ATOM 728 C C . PRO A 1 94 ? 11.682 -34.970 71.330 1.00 48.69 94 PRO A C 1
ATOM 730 O O . PRO A 1 94 ? 12.392 -35.950 71.169 1.00 48.69 94 PRO A O 1
ATOM 733 N N . ALA A 1 95 ? 12.116 -33.804 70.858 1.00 39.88 95 ALA A N 1
ATOM 734 C CA . ALA A 1 95 ? 12.778 -32.741 71.623 1.00 39.88 95 ALA A CA 1
ATOM 735 C C . ALA A 1 95 ? 14.291 -32.938 71.847 1.00 39.88 95 ALA A C 1
ATOM 737 O O . ALA A 1 95 ? 14.731 -33.844 72.541 1.00 39.88 95 ALA A O 1
ATOM 738 N N . GLY A 1 96 ? 15.046 -31.941 71.374 1.00 37.03 96 GLY A N 1
ATOM 739 C CA . GLY A 1 96 ? 16.228 -31.432 72.065 1.00 37.03 96 GLY A CA 1
ATOM 740 C C . GLY A 1 96 ? 17.569 -32.053 71.682 1.00 37.03 96 GLY A C 1
ATOM 741 O O . GLY A 1 96 ? 17.868 -33.177 72.047 1.00 37.03 96 GLY A O 1
ATOM 742 N N . ALA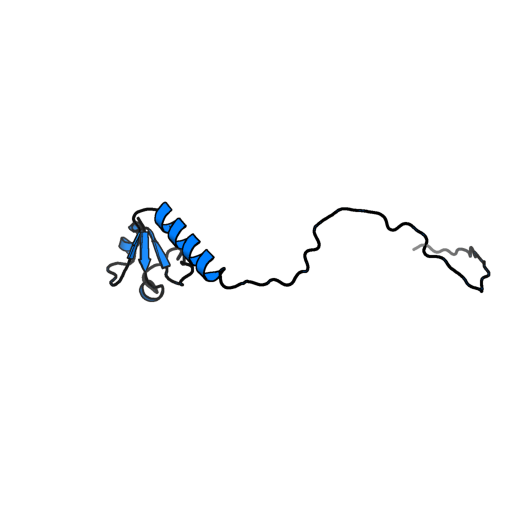 A 1 97 ? 18.442 -31.248 71.075 1.00 43.12 97 ALA A N 1
ATOM 743 C CA . ALA A 1 97 ? 19.709 -30.863 71.703 1.00 43.12 97 ALA A CA 1
ATOM 744 C C . ALA A 1 97 ? 20.479 -29.910 70.783 1.00 43.12 97 ALA A C 1
ATOM 746 O O . ALA A 1 97 ? 20.918 -30.267 69.694 1.00 43.12 97 ALA A O 1
ATOM 747 N N . LYS A 1 98 ? 20.676 -28.684 71.270 1.00 50.38 98 LYS A N 1
ATOM 748 C CA . LYS A 1 98 ? 21.768 -27.821 70.834 1.00 50.38 98 LYS A CA 1
ATOM 749 C C . LYS A 1 98 ? 23.076 -28.509 71.221 1.00 50.38 98 LYS A C 1
ATOM 751 O O . LYS A 1 98 ? 23.231 -28.864 72.388 1.00 50.38 98 LYS A O 1
ATOM 756 N N . THR A 1 99 ? 24.030 -28.613 70.306 1.00 45.28 99 THR A N 1
ATOM 757 C CA . THR A 1 99 ? 25.433 -28.816 70.672 1.00 45.28 99 THR A CA 1
ATOM 758 C C . THR A 1 99 ? 26.313 -27.803 69.953 1.00 45.28 99 THR A C 1
ATOM 760 O O . THR A 1 99 ? 26.629 -27.891 68.772 1.00 45.28 99 THR A O 1
ATOM 763 N N . ASP A 1 100 ? 26.678 -26.799 70.744 1.00 45.34 100 ASP A N 1
ATOM 764 C CA . ASP A 1 100 ? 27.905 -26.025 70.637 1.00 45.34 100 ASP A CA 1
ATOM 765 C C . ASP A 1 100 ? 29.120 -26.982 70.677 1.00 45.34 100 ASP A C 1
ATOM 767 O O . ASP A 1 100 ? 29.124 -27.944 71.451 1.00 45.34 100 ASP A O 1
ATOM 771 N N . GLY A 1 101 ? 30.134 -26.762 69.828 1.00 42.72 101 GLY A N 1
ATOM 772 C CA . GLY A 1 101 ? 31.184 -27.766 69.608 1.00 42.72 101 GLY A CA 1
ATOM 773 C C . GLY A 1 101 ? 32.454 -27.327 68.865 1.00 42.72 101 GLY A C 1
ATOM 774 O O . GLY A 1 101 ? 32.876 -27.999 67.938 1.00 42.72 101 GLY A O 1
ATOM 775 N N . LYS A 1 102 ? 33.113 -26.262 69.344 1.00 44.22 102 LYS A N 1
ATOM 776 C CA . LYS A 1 102 ? 34.591 -26.157 69.494 1.00 44.22 102 LYS A CA 1
ATOM 777 C C . LYS A 1 102 ? 35.538 -26.173 68.253 1.00 44.22 102 LYS A C 1
ATOM 779 O O . LYS A 1 102 ? 35.992 -27.203 67.779 1.00 44.22 102 LYS A O 1
ATOM 784 N N . ARG A 1 103 ? 35.997 -24.960 67.900 1.00 50.81 103 ARG A N 1
ATOM 785 C CA . ARG A 1 103 ? 37.384 -24.476 67.615 1.00 50.81 103 ARG A CA 1
ATOM 786 C C . ARG A 1 103 ? 38.519 -25.468 67.247 1.00 50.81 103 ARG A C 1
ATOM 788 O O . ARG A 1 103 ? 38.920 -26.275 68.081 1.00 50.81 103 ARG A O 1
ATOM 795 N N . LYS A 1 104 ? 39.217 -25.160 66.138 1.00 45.03 104 LYS A N 1
ATOM 796 C CA . LYS A 1 104 ? 40.692 -24.975 65.937 1.00 45.03 104 LYS A CA 1
ATOM 797 C C . LYS A 1 104 ? 40.874 -24.581 64.451 1.00 45.03 104 L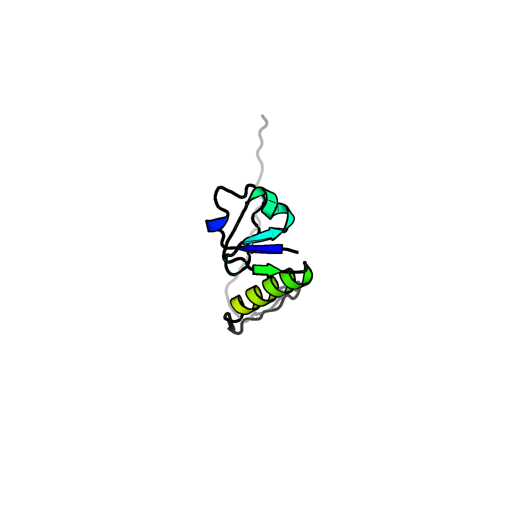YS A C 1
ATOM 799 O O . LYS A 1 104 ? 40.331 -25.270 63.609 1.00 45.03 104 LYS A O 1
ATOM 804 N N . GLY A 1 105 ? 41.470 -23.468 64.021 1.00 42.38 105 GLY A N 1
ATOM 805 C CA . GLY A 1 105 ? 42.713 -22.817 64.431 1.00 42.38 105 GLY A CA 1
ATOM 806 C C . GLY A 1 105 ? 43.763 -23.056 63.332 1.00 42.38 105 GLY A C 1
ATOM 807 O O . GLY A 1 105 ? 44.113 -24.209 63.112 1.00 42.38 105 GLY A O 1
ATOM 808 N N . GLY A 1 106 ? 44.265 -22.010 62.662 1.00 43.84 106 GLY A N 1
ATOM 809 C CA . GLY A 1 106 ? 45.449 -22.134 61.797 1.00 43.84 106 GLY A CA 1
ATOM 810 C C . GLY A 1 106 ? 45.533 -21.128 60.650 1.00 43.84 106 GLY A C 1
ATOM 811 O O . GLY A 1 106 ? 44.912 -21.324 59.615 1.00 43.84 106 GLY A O 1
ATOM 812 N N . GLN A 1 107 ? 46.333 -20.082 60.857 1.00 42.78 107 GLN A N 1
ATOM 813 C CA . GLN A 1 107 ? 46.820 -19.138 59.849 1.00 42.78 107 GLN A CA 1
ATOM 814 C C . GLN A 1 107 ? 47.424 -19.838 58.628 1.00 42.78 107 GLN A C 1
ATOM 816 O O . GLN A 1 107 ? 48.126 -20.842 58.780 1.00 42.78 107 GLN A O 1
ATOM 821 N N . ARG A 1 108 ? 47.290 -19.196 57.467 1.00 52.16 108 ARG A N 1
ATOM 822 C CA . ARG A 1 108 ? 48.398 -18.975 56.536 1.00 52.16 108 ARG A CA 1
ATOM 823 C C . ARG A 1 108 ? 48.112 -17.772 55.656 1.00 52.16 108 ARG A C 1
ATOM 825 O O . ARG A 1 108 ? 46.949 -17.647 55.226 1.00 52.16 108 ARG A O 1
#

Radius of gyration: 34.39 Å; chains: 1; bounding box: 61×48×85 Å

Sequence (108 aa):
MYVIVEKAKLEGKFFGIMNTLPDGRVYIPISEMRNVGTLLDIDIIGSARELKELIEKQQEAMQGSEDIDPGFSVTPEEEEEIDPGFSVTGPEQPAGAKTDGKRKGGQR

Foldseek 3Di:
DKKKAAPVLCVPQQPDDFDAAPVGITIDDPVRCVRNDDDPDMDDDPDPVSVVVRRVVSVCVVVVVDPPDDDDDDDDDDDDDPDDDPDDDDDDDDDDDDDDDDDDDDDD